Protein AF-A0AB74E426-F1 (afdb_monomer_lite)

Secondary structure (DSSP, 8-state):
-HHHHHHHHHH-GGGB-SS--------S-TTT--S-S---SSSPPPHHHHHHHS-GGGHHHHHHHHHHHHHHHHTTBPPP-EEEEEEEEEEEETTEEEEEEEEEEEE-

Foldseek 3Di:
DQLQVVLCVPPNDQFFDPDFDDDDDDDPDCVPCVDDDAADDPHHDDLVVVCVVQDDPRVVVSVVNVVRHVVSNNSRTDDWDKDKDKDWDWDDDDPDIDIDIDIDMDTD

Radius of gyration: 22.38 Å; chains: 1; bounding box: 54×39×64 Å

Organism: Staphylococcus aureus (NCBI:txid1280)

pLDDT: mean 93.89, std 5.13, range [74.56, 98.25]

Sequence (108 aa):
NAARTQARQLYGYEYVAPAPRQYTRKVKNAQEAHEAIRPAGETFATPDAVRRELDGPNIDDFRLYELIWQRTVASQMADARGMTLSLRITGMSGHQEVVFSATGRTLT

Structure (mmCIF, N/CA/C/O backbone):
data_AF-A0AB74E426-F1
#
_entry.id   AF-A0AB74E426-F1
#
loop_
_atom_site.group_PDB
_atom_site.id
_atom_site.type_symbol
_atom_site.label_atom_id
_atom_site.label_alt_id
_atom_site.label_comp_id
_atom_site.label_asym_id
_atom_site.label_entity_id
_atom_site.label_seq_id
_atom_site.pdbx_PDB_ins_code
_atom_site.Cartn_x
_atom_site.Cartn_y
_atom_site.Cartn_z
_atom_site.occupancy
_atom_site.B_iso_or_equiv
_atom_site.auth_seq_id
_atom_site.auth_comp_id
_atom_site.auth_asym_id
_atom_site.auth_atom_id
_atom_site.pdbx_PDB_model_num
ATOM 1 N N . ASN A 1 1 ? -10.593 -7.694 11.502 1.00 76.12 1 ASN A N 1
ATOM 2 C CA . ASN A 1 1 ? -11.233 -8.013 10.201 1.00 76.12 1 ASN A CA 1
ATOM 3 C C . ASN A 1 1 ? -11.779 -6.805 9.439 1.00 76.12 1 ASN A C 1
ATOM 5 O O . ASN A 1 1 ? -11.839 -6.903 8.220 1.00 76.12 1 ASN A O 1
ATOM 9 N N . ALA A 1 2 ? -12.100 -5.673 10.085 1.00 92.00 2 ALA A N 1
ATOM 10 C CA . ALA A 1 2 ? -12.641 -4.478 9.417 1.00 92.00 2 ALA A CA 1
ATOM 11 C C . ALA A 1 2 ? -11.899 -4.045 8.143 1.00 92.00 2 ALA A C 1
ATOM 13 O O . ALA A 1 2 ? -12.535 -3.871 7.112 1.00 92.00 2 ALA A O 1
ATOM 14 N N . ALA A 1 3 ? -10.566 -3.946 8.176 1.00 94.50 3 ALA A N 1
ATOM 15 C CA . ALA A 1 3 ? -9.779 -3.510 7.018 1.00 94.50 3 ALA A CA 1
ATOM 16 C C . ALA A 1 3 ? -9.975 -4.397 5.770 1.00 94.50 3 ALA A C 1
ATOM 18 O O . ALA A 1 3 ? -10.149 -3.879 4.672 1.00 94.50 3 ALA A O 1
ATOM 19 N N . ARG A 1 4 ? -10.013 -5.730 5.935 1.00 96.50 4 ARG A N 1
ATOM 20 C CA . ARG A 1 4 ? -10.267 -6.678 4.831 1.00 96.50 4 ARG A CA 1
ATOM 21 C C . ARG A 1 4 ? -11.688 -6.543 4.291 1.00 96.50 4 ARG A C 1
ATOM 23 O O . ARG A 1 4 ? -11.887 -6.593 3.083 1.00 96.50 4 ARG A O 1
ATOM 30 N N . THR A 1 5 ? -12.666 -6.370 5.181 1.00 95.38 5 THR A N 1
ATOM 31 C CA . THR A 1 5 ? -14.068 -6.163 4.798 1.00 95.38 5 THR A CA 1
ATOM 32 C C . THR A 1 5 ? -14.239 -4.866 4.011 1.00 95.38 5 THR A C 1
ATOM 34 O O . THR A 1 5 ? -14.847 -4.893 2.947 1.00 95.38 5 THR A O 1
ATOM 37 N N . GLN A 1 6 ? -13.649 -3.764 4.481 1.00 95.00 6 GLN A N 1
ATOM 38 C CA . GLN A 1 6 ? -13.679 -2.471 3.792 1.00 95.00 6 GLN A CA 1
ATOM 39 C C . GLN A 1 6 ? -12.991 -2.544 2.425 1.00 95.00 6 GLN A C 1
ATOM 41 O O . GLN A 1 6 ? -13.565 -2.113 1.429 1.00 95.00 6 GLN A O 1
ATOM 46 N N . ALA A 1 7 ? -11.812 -3.177 2.347 1.00 94.50 7 ALA A N 1
ATOM 47 C CA . ALA A 1 7 ? -11.128 -3.403 1.074 1.00 94.50 7 ALA A CA 1
ATOM 48 C C . ALA A 1 7 ? -12.012 -4.179 0.085 1.00 94.50 7 ALA A C 1
ATOM 50 O O . ALA A 1 7 ? -12.148 -3.779 -1.068 1.00 94.50 7 ALA A O 1
ATOM 51 N N . ARG A 1 8 ? -12.669 -5.250 0.552 1.00 95.75 8 ARG A N 1
ATOM 52 C CA . ARG A 1 8 ? -13.576 -6.062 -0.270 1.00 95.75 8 ARG A CA 1
ATOM 53 C C . ARG A 1 8 ? -14.778 -5.268 -0.774 1.00 95.75 8 ARG A C 1
ATOM 55 O O . ARG A 1 8 ? -15.157 -5.431 -1.927 1.00 95.75 8 ARG A O 1
ATOM 62 N N . GLN A 1 9 ? -15.408 -4.481 0.096 1.00 92.88 9 GLN A N 1
ATOM 63 C CA . GLN A 1 9 ? -16.625 -3.734 -0.232 1.00 92.88 9 GLN A CA 1
ATOM 64 C C . GLN A 1 9 ? -16.365 -2.620 -1.246 1.00 92.88 9 GLN A C 1
ATOM 66 O O . GLN A 1 9 ? -17.206 -2.385 -2.104 1.00 92.88 9 GLN A O 1
ATOM 71 N N . LEU A 1 10 ? -15.213 -1.953 -1.151 1.00 92.12 10 LEU A N 1
ATOM 72 C CA . LEU A 1 10 ? -14.903 -0.788 -1.979 1.00 92.12 10 LEU A CA 1
ATOM 73 C C . LEU A 1 10 ? -14.175 -1.140 -3.274 1.00 92.12 10 LEU A C 1
ATOM 75 O O . LEU A 1 10 ? -14.416 -0.495 -4.288 1.00 92.12 10 LEU A O 1
ATOM 79 N N . TYR A 1 11 ? -13.294 -2.143 -3.243 1.00 94.12 11 TYR A N 1
ATOM 80 C CA . TYR A 1 11 ? -12.421 -2.453 -4.376 1.00 94.12 11 TYR A CA 1
ATOM 81 C C . TYR A 1 11 ? -12.712 -3.804 -5.028 1.00 94.12 11 TYR A C 1
ATOM 83 O O . TYR A 1 11 ? -12.299 -4.003 -6.157 1.00 94.12 11 TYR A O 1
ATOM 91 N N . GLY A 1 12 ? -13.437 -4.716 -4.374 1.00 95.81 12 GLY A N 1
ATOM 92 C CA . GLY A 1 12 ? -13.701 -6.060 -4.898 1.00 95.81 12 GLY A CA 1
ATOM 93 C C . GLY A 1 12 ? -12.830 -7.141 -4.257 1.00 95.81 12 GLY A C 1
ATOM 94 O O . GLY A 1 12 ? -11.922 -6.870 -3.467 1.00 95.81 12 GLY A O 1
ATOM 95 N N . TYR A 1 13 ? -13.145 -8.407 -4.543 1.00 95.94 13 TYR A N 1
ATOM 96 C CA . TYR A 1 13 ? -12.504 -9.549 -3.880 1.00 95.94 13 TYR A CA 1
ATOM 97 C C . TYR A 1 13 ? -11.053 -9.740 -4.337 1.00 95.94 13 TYR A C 1
ATOM 99 O O . TYR A 1 13 ? -10.188 -10.039 -3.516 1.00 95.94 13 TYR A O 1
ATOM 107 N N . GLU A 1 14 ? -10.774 -9.515 -5.621 1.00 95.75 14 GLU A N 1
ATOM 108 C CA . GLU A 1 14 ? -9.448 -9.662 -6.228 1.00 95.75 14 GLU A CA 1
ATOM 109 C C . GLU A 1 14 ? -8.398 -8.684 -5.679 1.00 95.75 14 GLU A C 1
ATOM 111 O O . GLU A 1 14 ? -7.198 -8.950 -5.771 1.00 95.75 14 GLU A O 1
ATOM 116 N N . TYR A 1 15 ? -8.835 -7.589 -5.053 1.00 96.62 15 TYR A N 1
ATOM 117 C CA . TYR A 1 15 ? -7.955 -6.588 -4.449 1.00 96.62 15 TYR A CA 1
ATOM 118 C C . TYR A 1 15 ? -7.673 -6.839 -2.965 1.00 96.62 15 TYR A C 1
ATOM 120 O O . TYR A 1 15 ? -6.912 -6.092 -2.349 1.00 96.62 15 TYR A O 1
ATOM 128 N N . VAL A 1 16 ? -8.237 -7.891 -2.368 1.00 97.62 16 VAL A N 1
ATOM 129 C CA . VAL A 1 16 ? -7.955 -8.280 -0.981 1.00 97.62 16 VAL A CA 1
ATOM 130 C C . VAL A 1 16 ? -6.825 -9.302 -0.956 1.00 97.62 16 VAL A C 1
ATOM 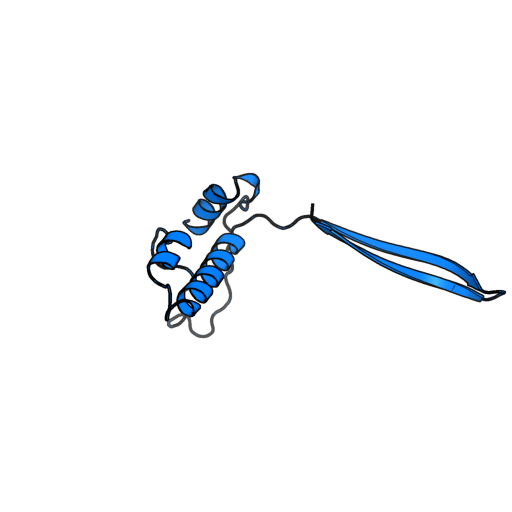132 O O . VAL A 1 16 ? -6.786 -10.226 -1.764 1.00 97.62 16 VAL A O 1
ATOM 135 N N . ALA A 1 17 ? -5.907 -9.184 0.007 1.00 97.12 17 ALA A N 1
ATOM 136 C CA . ALA A 1 17 ? -4.862 -10.186 0.174 1.00 97.12 17 ALA A CA 1
ATOM 137 C C . ALA A 1 17 ? -5.473 -11.587 0.408 1.00 97.12 17 ALA A C 1
ATOM 139 O O . ALA A 1 17 ? -6.433 -11.711 1.183 1.00 97.12 17 ALA A O 1
ATOM 140 N N . PRO A 1 18 ? -4.903 -12.656 -0.177 1.00 95.44 18 PRO A N 1
ATOM 141 C CA . PRO A 1 18 ? -5.464 -14.004 -0.067 1.00 95.44 18 PRO A CA 1
ATOM 142 C C . PRO A 1 18 ? -5.538 -14.485 1.391 1.00 95.44 18 PRO A C 1
ATOM 144 O O . PRO A 1 18 ? -6.549 -15.045 1.809 1.00 95.44 18 PRO A O 1
ATOM 147 N N . ALA A 1 19 ? -4.522 -14.167 2.199 1.00 95.81 19 ALA A N 1
ATOM 148 C CA . ALA A 1 19 ? -4.502 -14.388 3.644 1.00 95.81 19 ALA A CA 1
ATOM 149 C C . ALA A 1 19 ? -4.423 -13.050 4.411 1.00 95.81 19 ALA A C 1
ATOM 151 O O . ALA A 1 19 ? -3.948 -12.054 3.852 1.00 95.81 19 ALA A O 1
ATOM 152 N N . PRO A 1 20 ? -4.877 -12.989 5.680 1.00 96.19 20 PRO A N 1
ATOM 153 C CA . PRO A 1 20 ? -4.678 -11.816 6.529 1.00 96.19 20 PRO A CA 1
ATOM 154 C C . PRO A 1 20 ? -3.191 -11.465 6.659 1.00 96.19 20 PRO A C 1
ATOM 156 O O . PRO A 1 20 ? -2.375 -12.329 6.980 1.00 96.19 20 PRO A O 1
ATOM 159 N N . ARG A 1 21 ? -2.835 -10.196 6.430 1.00 95.94 21 ARG A N 1
ATOM 160 C CA . ARG A 1 21 ? -1.447 -9.731 6.549 1.00 95.94 21 ARG A CA 1
ATOM 161 C C . ARG A 1 21 ? -1.173 -9.276 7.976 1.00 95.94 21 ARG A C 1
ATOM 163 O O . ARG A 1 21 ? -1.919 -8.456 8.512 1.00 95.94 21 ARG A O 1
ATOM 170 N N . GLN A 1 22 ? -0.092 -9.766 8.576 1.00 95.50 22 GLN A N 1
ATOM 171 C CA . GLN A 1 22 ? 0.377 -9.318 9.887 1.00 95.50 22 GLN A CA 1
ATOM 172 C C . GLN A 1 22 ? 1.696 -8.561 9.744 1.00 95.50 22 GLN A C 1
ATOM 174 O O . GLN A 1 22 ? 2.636 -9.046 9.122 1.00 95.50 22 GLN A O 1
ATOM 179 N N . TYR A 1 23 ? 1.762 -7.378 10.351 1.00 94.12 23 TYR A N 1
ATOM 180 C CA . TYR A 1 23 ? 2.939 -6.508 10.346 1.00 94.12 23 TYR A CA 1
ATOM 181 C C . TYR A 1 23 ? 3.484 -6.354 11.766 1.00 94.12 23 TYR A C 1
ATOM 183 O O . TYR A 1 23 ? 3.481 -5.269 12.348 1.00 94.12 23 TYR A O 1
ATOM 191 N N . THR A 1 24 ? 3.915 -7.470 12.348 1.00 90.56 24 THR A N 1
ATOM 192 C CA . THR A 1 24 ? 4.449 -7.506 13.711 1.00 90.56 24 THR A CA 1
ATOM 193 C C . THR A 1 24 ? 5.891 -7.010 13.720 1.00 90.56 24 THR A C 1
ATOM 195 O O . THR A 1 24 ? 6.749 -7.545 13.022 1.00 90.56 24 THR A O 1
ATOM 198 N N . ARG A 1 25 ? 6.178 -6.000 14.544 1.00 86.94 25 ARG A N 1
ATOM 199 C CA . ARG A 1 25 ? 7.537 -5.506 14.804 1.00 86.94 25 ARG A CA 1
ATOM 200 C C . ARG A 1 25 ? 7.813 -5.508 16.302 1.00 86.94 25 ARG A C 1
ATOM 202 O O . ARG A 1 25 ? 6.900 -5.280 17.092 1.00 86.94 25 ARG A O 1
ATOM 209 N N . LYS A 1 26 ? 9.070 -5.723 16.697 1.00 84.44 26 LYS A N 1
ATOM 210 C CA . LYS A 1 26 ? 9.472 -5.636 18.106 1.00 84.44 26 LYS A CA 1
ATOM 211 C C . LYS A 1 26 ? 9.302 -4.191 18.586 1.00 84.44 26 LYS A C 1
ATOM 213 O O . LYS A 1 26 ? 9.974 -3.291 18.086 1.00 84.44 26 LYS A O 1
ATOM 218 N N . VAL A 1 27 ? 8.395 -3.973 19.532 1.00 85.06 27 VAL A N 1
ATOM 219 C CA . VAL A 1 27 ? 8.207 -2.675 20.192 1.00 85.06 27 VAL A CA 1
ATOM 220 C C . VAL A 1 27 ? 9.137 -2.571 21.398 1.00 85.06 27 VAL A C 1
ATOM 222 O O . VAL A 1 27 ? 9.382 -3.558 22.089 1.00 85.06 27 VAL A O 1
ATOM 225 N N . LYS A 1 28 ? 9.702 -1.379 21.625 1.00 78.69 28 LYS A N 1
ATOM 226 C CA . LYS A 1 28 ? 10.680 -1.140 22.700 1.00 78.69 28 LYS A CA 1
ATOM 227 C C . LYS A 1 28 ? 10.042 -1.246 24.092 1.00 78.69 28 LYS A C 1
ATOM 229 O O . LYS A 1 28 ? 10.702 -1.705 25.016 1.00 78.69 28 LYS A O 1
ATOM 234 N N . ASN A 1 29 ? 8.768 -0.868 24.211 1.00 81.88 29 ASN A N 1
ATOM 235 C CA . ASN A 1 29 ? 7.963 -0.992 25.421 1.00 81.88 29 ASN A CA 1
ATOM 236 C C . ASN A 1 29 ? 6.574 -1.542 25.056 1.00 81.88 29 ASN A C 1
ATOM 238 O O . ASN A 1 29 ? 5.765 -0.848 24.443 1.00 81.88 29 ASN A O 1
ATOM 242 N N . ALA A 1 30 ? 6.313 -2.805 25.393 1.00 74.56 30 ALA A N 1
ATOM 243 C CA . ALA A 1 30 ? 5.074 -3.486 25.016 1.00 74.56 30 ALA A CA 1
ATOM 244 C C . ALA A 1 30 ? 3.855 -3.061 25.850 1.00 74.56 30 ALA A C 1
ATOM 246 O O . ALA A 1 30 ? 2.753 -3.455 25.497 1.00 74.56 30 ALA A O 1
ATOM 247 N N . GLN A 1 31 ? 4.045 -2.285 26.925 1.00 81.62 31 GLN A N 1
ATOM 248 C CA . GLN A 1 31 ? 2.966 -1.759 27.774 1.00 81.62 31 GLN A CA 1
ATOM 249 C C . GLN A 1 31 ? 2.363 -0.449 27.248 1.00 81.62 31 GLN A C 1
ATOM 251 O O . GLN A 1 31 ? 1.288 -0.054 27.672 1.00 81.62 31 GLN A O 1
ATOM 256 N N . GLU A 1 32 ? 3.068 0.254 26.361 1.00 77.19 32 GLU A N 1
ATOM 257 C CA . GLU A 1 32 ? 2.639 1.569 25.858 1.00 77.19 32 GLU A CA 1
ATOM 258 C C . GLU A 1 32 ? 2.175 1.508 24.398 1.00 77.19 32 GLU A C 1
ATOM 260 O O . GLU A 1 32 ? 1.369 2.324 23.961 1.00 77.19 32 GLU A O 1
ATOM 265 N N . ALA A 1 33 ? 2.678 0.542 23.625 1.00 82.88 33 ALA A N 1
ATOM 266 C CA . ALA A 1 33 ? 2.424 0.433 22.193 1.00 82.88 33 ALA A CA 1
ATOM 267 C C . ALA A 1 33 ? 1.921 -0.968 21.834 1.00 82.88 33 ALA A C 1
ATOM 269 O O . ALA A 1 33 ? 2.687 -1.840 21.419 1.00 82.88 33 ALA A O 1
ATOM 270 N N . HIS A 1 34 ? 0.615 -1.167 21.991 1.00 85.88 34 HIS A N 1
ATOM 271 C CA . HIS A 1 34 ? -0.044 -2.447 21.727 1.00 85.88 34 HIS A CA 1
ATOM 272 C C . HIS A 1 34 ? -0.499 -2.605 20.274 1.00 85.88 34 HIS A C 1
ATOM 274 O O . HIS A 1 34 ? -0.664 -3.727 19.798 1.00 85.88 34 HIS A O 1
ATOM 280 N N . GLU A 1 35 ? -0.696 -1.494 19.559 1.00 88.12 35 GLU A N 1
ATOM 281 C CA . GLU A 1 35 ? -1.287 -1.500 18.227 1.00 88.12 35 GLU A CA 1
ATOM 282 C C . GLU A 1 35 ? -0.765 -0.364 17.335 1.00 88.12 35 GLU A C 1
ATOM 284 O O . GLU A 1 35 ? -0.242 0.647 17.808 1.00 88.12 35 GLU A O 1
ATOM 289 N N . ALA A 1 36 ? -0.885 -0.546 16.018 1.00 92.75 36 ALA A N 1
ATOM 290 C CA . ALA A 1 36 ? -0.675 0.525 15.054 1.00 92.75 36 ALA A CA 1
ATOM 291 C C . ALA A 1 36 ? -1.770 1.601 15.163 1.00 92.75 36 ALA A C 1
ATOM 293 O O . ALA A 1 36 ? -2.904 1.320 15.541 1.00 92.75 36 ALA A O 1
ATOM 294 N N . ILE A 1 37 ? -1.455 2.825 14.739 1.00 95.56 37 ILE A N 1
ATOM 295 C CA . ILE A 1 37 ? -2.477 3.858 14.544 1.00 95.56 37 ILE A CA 1
ATOM 296 C C . ILE A 1 37 ? -3.386 3.411 13.395 1.00 95.56 37 ILE A C 1
ATOM 298 O O . ILE A 1 37 ? -2.921 3.201 12.273 1.00 95.56 37 ILE A O 1
ATOM 302 N N . ARG A 1 38 ? -4.675 3.253 13.691 1.00 96.50 38 ARG A N 1
ATOM 303 C CA . ARG A 1 38 ? -5.722 2.834 12.755 1.00 96.50 38 ARG A CA 1
ATOM 304 C C . ARG A 1 38 ? -7.077 3.407 13.185 1.00 96.50 38 ARG A C 1
ATOM 306 O O . ARG A 1 38 ? -7.190 3.845 14.331 1.00 96.50 38 ARG A O 1
ATOM 313 N N . PRO A 1 39 ? -8.121 3.367 12.334 1.00 96.75 39 PRO A N 1
ATOM 314 C CA . PRO A 1 39 ? -9.458 3.749 12.766 1.00 96.75 39 PRO A CA 1
ATOM 315 C C . PRO A 1 39 ? -9.921 2.903 13.962 1.00 96.75 39 PRO A C 1
ATOM 317 O O . PRO A 1 39 ? -9.648 1.696 14.041 1.00 96.75 39 PRO A O 1
ATOM 320 N N . ALA A 1 40 ? -10.601 3.557 14.901 1.00 93.81 40 ALA A N 1
ATOM 321 C CA . ALA A 1 40 ? -11.123 2.936 16.111 1.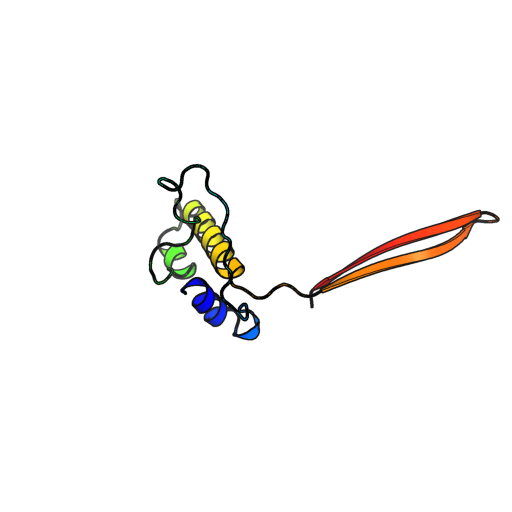00 93.81 40 ALA A CA 1
ATOM 322 C C . ALA A 1 40 ? -12.351 2.047 15.830 1.00 93.81 40 ALA A C 1
ATOM 324 O O . ALA A 1 40 ? -12.955 2.113 14.758 1.00 93.81 40 ALA A O 1
ATOM 325 N N . GLY A 1 41 ? -12.724 1.235 16.824 1.00 91.81 41 GLY A N 1
ATOM 326 C CA . GLY A 1 41 ? -13.897 0.357 16.778 1.00 91.81 41 GLY A CA 1
ATOM 327 C C . GLY A 1 41 ? -13.678 -0.968 16.039 1.00 91.81 41 GLY A C 1
ATOM 328 O O . GLY A 1 41 ? -12.662 -1.185 15.374 1.00 91.81 41 GLY A O 1
ATOM 329 N N . GLU A 1 42 ? -14.648 -1.877 16.180 1.00 89.56 42 GLU A N 1
ATOM 330 C CA . GLU A 1 42 ? -14.689 -3.143 15.431 1.00 89.56 42 GLU A CA 1
ATOM 331 C C . GLU A 1 42 ? -15.090 -2.944 13.968 1.00 89.56 42 GLU A C 1
ATOM 333 O O . GLU A 1 42 ? -14.678 -3.720 13.106 1.00 89.56 42 GLU A O 1
ATOM 338 N N . THR A 1 43 ? -15.871 -1.895 13.697 1.00 91.25 43 THR A N 1
ATOM 339 C CA . THR A 1 43 ? -16.236 -1.421 12.362 1.00 91.25 43 THR A CA 1
ATOM 340 C C . THR A 1 43 ? -15.726 0.003 12.213 1.00 91.25 43 THR A C 1
ATOM 342 O O . THR A 1 43 ? -15.981 0.846 13.069 1.00 91.25 43 THR A O 1
ATOM 345 N N . PHE A 1 44 ? -14.992 0.271 11.136 1.00 93.31 44 PHE A N 1
ATOM 346 C CA . PHE A 1 44 ? -14.451 1.601 10.880 1.00 93.31 44 PHE A CA 1
ATOM 347 C C . PHE A 1 44 ? -15.552 2.516 10.354 1.00 93.31 44 PHE A C 1
ATOM 349 O O . PHE A 1 44 ? -16.285 2.125 9.443 1.00 93.31 44 PHE A O 1
ATOM 356 N N . ALA A 1 45 ? -15.628 3.739 10.881 1.00 91.69 45 ALA A N 1
ATOM 357 C CA . ALA A 1 45 ? -16.405 4.785 10.234 1.00 91.69 45 ALA A CA 1
ATOM 358 C C . ALA A 1 45 ? -15.893 4.987 8.794 1.00 91.69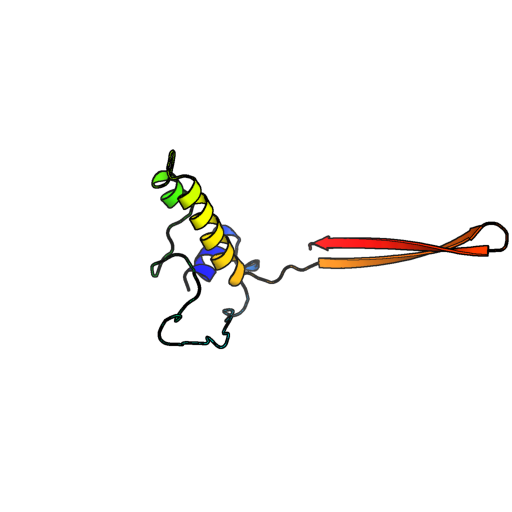 45 ALA A C 1
ATOM 360 O O . ALA A 1 45 ? -14.700 4.875 8.507 1.00 91.69 45 ALA A O 1
ATOM 361 N N . THR A 1 46 ? -16.798 5.211 7.849 1.00 89.06 46 THR A N 1
ATOM 362 C CA . THR A 1 46 ? -16.401 5.482 6.462 1.00 89.06 46 THR A CA 1
ATOM 363 C C . THR A 1 46 ? -15.898 6.920 6.344 1.00 89.06 46 THR A C 1
ATOM 365 O O . THR A 1 46 ? -16.484 7.786 7.000 1.00 89.06 46 THR A O 1
ATOM 368 N N . PRO A 1 47 ? -14.915 7.221 5.474 1.00 91.75 47 PRO A N 1
ATO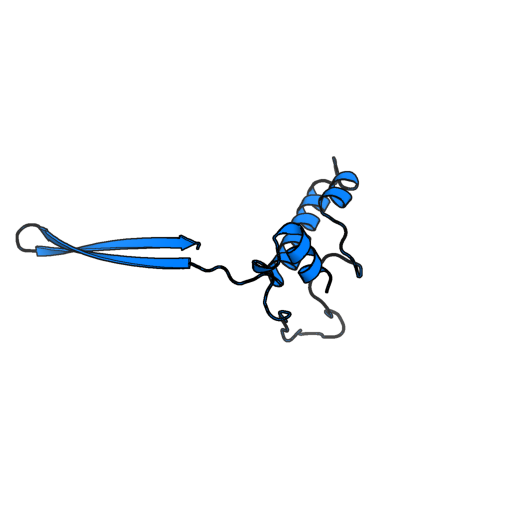M 369 C CA . PRO A 1 47 ? -14.446 8.590 5.263 1.00 91.75 47 PRO A CA 1
ATOM 370 C C . PRO A 1 47 ? -15.585 9.574 4.977 1.00 91.75 47 PRO A C 1
ATOM 372 O O . PRO A 1 47 ? -15.605 10.656 5.542 1.00 91.75 47 PRO A O 1
ATOM 375 N N . ASP A 1 48 ? -16.600 9.175 4.206 1.00 90.31 48 ASP A N 1
ATOM 376 C CA . ASP A 1 48 ? -17.755 10.036 3.920 1.00 90.31 48 ASP A CA 1
ATOM 377 C C . ASP A 1 48 ? -18.612 10.388 5.142 1.00 90.31 48 ASP A C 1
ATOM 379 O O . ASP A 1 48 ? -19.170 11.483 5.191 1.00 90.31 48 ASP A O 1
ATOM 383 N N . ALA A 1 49 ? -18.720 9.484 6.118 1.00 89.88 49 ALA A N 1
ATOM 384 C CA . ALA A 1 49 ? -19.437 9.757 7.361 1.00 89.88 49 ALA A CA 1
ATOM 385 C C . ALA A 1 49 ? -18.642 10.755 8.210 1.00 89.88 49 ALA A C 1
ATOM 387 O O . ALA A 1 49 ? -19.171 11.785 8.613 1.00 89.88 49 ALA A O 1
ATOM 388 N N . VAL A 1 50 ? -17.340 10.502 8.370 1.00 92.31 50 VAL A N 1
ATOM 389 C CA . VAL A 1 50 ? -16.442 11.357 9.158 1.00 92.31 50 VAL A CA 1
ATOM 390 C C . VAL A 1 50 ? -16.267 12.737 8.521 1.00 92.31 50 VAL A C 1
ATOM 392 O O . VAL A 1 50 ? -16.224 13.737 9.226 1.00 92.31 50 VAL A O 1
ATOM 395 N N . ARG A 1 51 ? -16.243 12.829 7.186 1.00 92.69 51 ARG A N 1
ATOM 396 C CA . ARG A 1 51 ? -16.136 14.097 6.449 1.00 92.69 51 ARG A CA 1
ATOM 397 C C . ARG A 1 51 ? -17.258 15.075 6.778 1.00 92.69 51 ARG A C 1
ATOM 399 O O . ARG A 1 51 ? -17.028 16.275 6.758 1.00 92.69 51 ARG A O 1
ATOM 406 N N . ARG A 1 52 ? -18.470 14.570 7.032 1.00 91.00 52 ARG A N 1
ATOM 407 C CA . ARG A 1 52 ? -19.630 15.406 7.383 1.00 91.00 52 ARG A CA 1
ATOM 408 C C . ARG A 1 52 ? -19.569 15.922 8.819 1.00 91.00 52 ARG A C 1
ATOM 410 O O . ARG A 1 52 ? -20.233 16.901 9.123 1.00 91.00 52 ARG A O 1
ATOM 417 N N . GLU A 1 53 ? -18.820 15.248 9.684 1.00 91.62 53 GLU A N 1
ATOM 418 C CA . GLU A 1 53 ? -18.650 15.616 11.093 1.00 91.62 53 GLU A CA 1
ATOM 419 C C . GLU A 1 53 ? -17.420 16.513 11.304 1.00 91.62 53 GLU A C 1
ATOM 421 O O . GLU A 1 53 ? -17.400 17.342 12.211 1.00 91.62 53 GLU A O 1
ATOM 426 N N . LEU A 1 54 ? -16.399 16.351 10.458 1.00 90.75 54 LEU A N 1
ATOM 427 C CA . LEU A 1 54 ? -15.116 17.049 10.517 1.00 90.75 54 LEU A CA 1
ATOM 428 C C . LEU A 1 54 ? -14.922 17.954 9.289 1.00 90.75 54 LEU A C 1
ATOM 430 O O . LEU A 1 54 ? -13.950 17.825 8.542 1.00 90.75 54 LEU A O 1
ATOM 434 N N . ASP A 1 55 ? -15.875 18.856 9.055 1.00 88.75 55 ASP A N 1
ATOM 435 C CA . ASP A 1 55 ? -15.812 19.852 7.987 1.00 88.75 55 ASP A CA 1
ATOM 436 C C . ASP A 1 55 ? -15.322 21.227 8.487 1.00 88.75 55 ASP A C 1
ATOM 438 O O . ASP A 1 55 ? -14.938 21.408 9.646 1.00 88.75 55 ASP A O 1
ATOM 442 N N . GLY A 1 56 ? -15.248 22.197 7.567 1.00 92.69 56 GLY A N 1
ATOM 443 C CA . GLY A 1 56 ? -14.881 23.585 7.859 1.00 92.69 56 GLY A CA 1
ATOM 444 C C . GLY A 1 56 ? -13.560 23.715 8.636 1.00 92.69 56 GLY A C 1
ATOM 445 O O . GLY A 1 56 ? -12.510 23.370 8.089 1.00 92.69 56 GLY A O 1
ATOM 446 N N . PRO A 1 57 ? -13.577 24.222 9.885 1.00 94.00 57 PRO A N 1
ATOM 447 C CA . PRO A 1 57 ? -12.366 24.407 10.687 1.00 94.00 57 PRO A CA 1
ATOM 448 C C . PRO A 1 57 ? -11.651 23.093 11.048 1.00 94.00 57 PRO A C 1
ATOM 450 O O . PRO A 1 57 ? -10.466 23.135 11.360 1.00 94.00 57 PRO A O 1
ATOM 453 N N . ASN A 1 58 ? -12.331 21.942 10.968 1.00 94.81 58 ASN A N 1
ATOM 454 C CA . ASN A 1 58 ? -11.794 20.631 11.355 1.00 94.81 58 ASN A CA 1
ATOM 455 C C . ASN A 1 58 ? -11.341 19.789 10.147 1.00 94.81 58 ASN A C 1
ATOM 457 O O . ASN A 1 58 ? -11.102 18.588 10.267 1.00 94.81 58 ASN A O 1
ATOM 461 N N . ILE A 1 59 ? -11.218 20.398 8.963 1.00 95.31 59 ILE A N 1
ATOM 462 C CA . ILE A 1 59 ? -10.903 19.674 7.723 1.00 95.31 59 ILE A CA 1
ATOM 463 C C . ILE A 1 59 ? -9.564 18.923 7.773 1.00 95.31 59 ILE A C 1
ATOM 465 O O . ILE A 1 59 ? -9.412 17.880 7.133 1.00 95.31 59 ILE A O 1
ATOM 469 N N . ASP A 1 60 ? -8.587 19.422 8.529 1.00 96.88 60 ASP A N 1
ATOM 470 C CA . ASP A 1 60 ? -7.289 18.757 8.654 1.00 96.88 60 ASP A CA 1
ATOM 471 C C . ASP A 1 60 ? -7.373 17.483 9.513 1.00 96.88 60 ASP A C 1
ATOM 473 O O . ASP A 1 60 ? -6.693 16.500 9.203 1.00 96.88 60 ASP A O 1
ATOM 477 N N . ASP A 1 61 ? -8.289 17.429 10.486 1.00 96.56 61 ASP A N 1
ATOM 478 C CA . ASP A 1 61 ? -8.579 16.211 11.251 1.00 96.56 61 ASP A CA 1
ATOM 479 C C . ASP A 1 61 ? -9.202 15.145 10.343 1.00 96.56 61 ASP A C 1
ATOM 481 O O . ASP A 1 61 ? -8.804 13.976 10.384 1.00 96.56 61 ASP A O 1
ATOM 485 N N . PHE A 1 62 ? -10.120 15.550 9.455 1.00 96.94 62 PHE A N 1
ATOM 486 C CA . PHE A 1 62 ? -10.665 14.659 8.431 1.00 96.94 62 PHE A CA 1
ATOM 487 C C . PHE A 1 62 ? -9.572 14.131 7.499 1.00 96.94 62 PHE A C 1
ATOM 489 O O . PHE A 1 62 ? -9.503 12.926 7.266 1.00 96.94 62 PHE A O 1
ATOM 496 N N . ARG A 1 63 ? -8.697 14.997 6.978 1.00 96.94 63 ARG A N 1
ATOM 497 C CA . ARG A 1 63 ? -7.610 14.583 6.071 1.00 96.94 63 ARG A CA 1
ATOM 498 C C . ARG A 1 63 ? -6.662 13.594 6.737 1.00 96.94 63 ARG A C 1
ATOM 500 O O . ARG A 1 63 ? -6.236 12.623 6.109 1.00 96.94 63 ARG A O 1
ATOM 507 N N . LEU A 1 64 ? -6.342 13.816 8.012 1.00 97.81 64 LEU A N 1
ATOM 508 C CA . LEU A 1 64 ? -5.512 12.892 8.774 1.00 97.81 64 LEU A CA 1
ATOM 509 C C . LEU A 1 64 ? -6.232 11.558 9.002 1.00 97.81 64 LEU A C 1
ATOM 511 O O . LEU A 1 64 ? -5.632 10.497 8.813 1.00 97.81 64 LEU A O 1
ATOM 515 N N . TYR A 1 65 ? -7.520 11.598 9.349 1.00 97.62 65 TYR A N 1
ATOM 516 C CA . TYR A 1 65 ? -8.347 10.402 9.469 1.00 97.62 65 TYR A CA 1
ATOM 517 C C . TYR A 1 65 ? -8.408 9.616 8.154 1.00 97.62 65 TYR A C 1
ATOM 519 O O . TYR A 1 65 ? -8.175 8.407 8.152 1.00 97.62 65 TYR A O 1
ATOM 527 N N . GLU A 1 66 ? -8.676 10.287 7.033 1.00 97.00 66 GLU A N 1
ATOM 528 C CA . GLU A 1 66 ? -8.742 9.688 5.701 1.00 97.00 66 GLU A CA 1
ATOM 529 C C . GLU A 1 66 ? -7.418 9.005 5.344 1.00 97.00 66 GLU A C 1
ATOM 531 O O . GLU A 1 66 ? -7.418 7.850 4.913 1.00 97.00 66 GLU A O 1
ATOM 536 N N . LEU A 1 67 ? -6.283 9.656 5.612 1.00 98.12 67 LEU A N 1
ATOM 537 C CA . LEU A 1 67 ? -4.959 9.079 5.392 1.00 98.12 67 LEU A CA 1
ATOM 538 C C . LEU A 1 67 ? -4.730 7.815 6.240 1.00 98.12 67 LEU A C 1
ATOM 540 O O . LEU A 1 67 ? -4.262 6.793 5.726 1.00 98.12 67 LEU A O 1
ATOM 544 N N . ILE A 1 68 ? -5.075 7.858 7.533 1.00 98.00 68 ILE A N 1
ATOM 545 C CA . ILE A 1 68 ? -4.979 6.706 8.446 1.00 98.00 68 ILE A CA 1
ATOM 546 C C . ILE A 1 68 ? -5.882 5.564 7.961 1.00 98.00 68 ILE A C 1
ATOM 548 O O . ILE A 1 68 ? -5.466 4.398 7.940 1.00 98.00 68 ILE A O 1
ATOM 552 N N . TRP A 1 69 ? -7.105 5.889 7.546 1.00 97.69 69 TRP A N 1
ATOM 553 C CA . TRP A 1 69 ? -8.089 4.939 7.046 1.00 97.69 69 TRP A CA 1
ATOM 554 C C . TRP A 1 69 ? -7.587 4.255 5.767 1.00 97.69 69 TRP A C 1
ATOM 556 O O . TRP A 1 69 ? -7.500 3.024 5.727 1.00 97.69 69 TRP A O 1
ATOM 566 N N . GLN A 1 70 ? -7.140 5.028 4.771 1.00 97.50 70 GLN A N 1
ATOM 567 C CA . GLN A 1 70 ? -6.621 4.505 3.503 1.00 97.50 70 GLN A CA 1
ATOM 568 C C . GLN A 1 70 ? -5.394 3.620 3.735 1.00 97.50 70 GLN A C 1
ATOM 570 O O . GLN A 1 70 ? -5.315 2.513 3.198 1.00 97.50 70 GLN A O 1
ATOM 575 N N . ARG A 1 71 ? -4.462 4.052 4.597 1.00 98.06 71 ARG A N 1
ATOM 576 C CA . ARG A 1 71 ? -3.264 3.273 4.939 1.00 98.06 71 ARG A CA 1
ATOM 577 C C . ARG A 1 71 ? -3.613 1.945 5.612 1.00 98.06 71 ARG A C 1
ATOM 579 O O . ARG A 1 71 ? -2.999 0.924 5.300 1.00 98.06 71 ARG A O 1
ATOM 586 N N . THR A 1 72 ? -4.597 1.949 6.510 1.00 97.38 72 THR A N 1
ATOM 587 C CA . THR A 1 72 ? -5.047 0.744 7.220 1.00 97.38 72 THR A CA 1
ATOM 588 C C . THR A 1 72 ? -5.704 -0.247 6.262 1.00 97.38 72 THR A C 1
ATOM 590 O O . THR A 1 72 ? -5.371 -1.433 6.294 1.00 97.38 72 THR A O 1
ATOM 593 N N . VAL A 1 73 ? -6.595 0.222 5.384 1.00 96.94 73 VAL A N 1
ATOM 594 C CA . VAL A 1 73 ? -7.270 -0.627 4.389 1.00 96.94 73 VAL A CA 1
ATOM 595 C C . VAL A 1 73 ? -6.265 -1.196 3.388 1.00 96.94 73 VAL A C 1
ATOM 597 O O . VAL A 1 73 ? -6.205 -2.415 3.220 1.00 96.94 73 VAL A O 1
ATOM 600 N N . ALA A 1 74 ? -5.396 -0.352 2.821 1.00 97.62 74 ALA A N 1
ATOM 601 C CA . ALA A 1 74 ? -4.359 -0.764 1.875 1.00 97.62 74 ALA A CA 1
ATOM 602 C C . ALA A 1 74 ? -3.393 -1.809 2.453 1.00 97.62 74 ALA A C 1
ATOM 604 O O . ALA A 1 74 ? -2.938 -2.691 1.729 1.00 97.62 74 ALA A O 1
ATOM 605 N N . SER A 1 75 ? -3.125 -1.781 3.765 1.00 97.50 75 SER A N 1
ATOM 606 C CA . SER A 1 75 ? -2.271 -2.788 4.415 1.00 97.50 75 SER A CA 1
ATOM 607 C C . SER A 1 75 ? -2.802 -4.223 4.298 1.00 97.50 75 SER A C 1
ATOM 609 O O . SER A 1 75 ? -2.044 -5.167 4.484 1.00 97.50 75 SER A O 1
ATOM 611 N N . GLN A 1 76 ? -4.092 -4.414 4.010 1.00 97.88 76 GLN A N 1
ATOM 612 C CA . GLN A 1 76 ? -4.710 -5.734 3.852 1.00 97.88 76 GLN A CA 1
ATOM 613 C C . GLN A 1 76 ? -5.059 -6.070 2.394 1.00 97.88 76 GLN A C 1
ATOM 615 O O . GLN A 1 76 ? -5.681 -7.107 2.140 1.00 97.88 76 GLN A O 1
ATOM 620 N N . MET A 1 77 ? -4.673 -5.214 1.446 1.00 98.06 77 MET A N 1
ATOM 621 C CA . MET A 1 77 ? -4.924 -5.401 0.018 1.00 98.06 77 MET A CA 1
ATOM 622 C C . MET A 1 77 ? -3.870 -6.307 -0.639 1.00 98.06 77 MET A C 1
ATOM 624 O O . MET A 1 77 ? -2.845 -6.653 -0.042 1.00 98.06 77 MET A O 1
ATOM 628 N N . ALA A 1 78 ? -4.171 -6.762 -1.854 1.00 97.50 78 ALA A N 1
ATOM 629 C CA . ALA A 1 78 ? -3.259 -7.537 -2.685 1.00 97.50 78 ALA A CA 1
ATOM 630 C C . ALA A 1 78 ? -2.012 -6.717 -3.068 1.00 97.50 78 ALA A C 1
ATOM 632 O O . ALA A 1 78 ? -2.038 -5.486 -3.071 1.00 97.50 78 ALA A O 1
ATOM 633 N N . ASP A 1 79 ? -0.916 -7.403 -3.401 1.00 97.12 79 ASP A N 1
ATOM 634 C CA . ASP A 1 79 ? 0.286 -6.720 -3.877 1.00 97.12 79 ASP A CA 1
ATOM 635 C C . ASP A 1 79 ? 0.056 -6.124 -5.266 1.00 97.12 79 ASP A C 1
ATOM 637 O O . ASP A 1 79 ? -0.580 -6.733 -6.132 1.00 97.12 79 ASP A O 1
ATOM 641 N N . ALA A 1 80 ? 0.637 -4.947 -5.484 1.00 96.12 80 ALA A N 1
ATOM 642 C CA . ALA A 1 80 ? 0.734 -4.361 -6.808 1.00 96.12 80 ALA A CA 1
ATOM 643 C C . ALA A 1 80 ? 1.579 -5.265 -7.717 1.00 96.12 80 ALA A C 1
ATOM 645 O O . ALA A 1 80 ? 2.681 -5.678 -7.348 1.00 96.12 80 ALA A O 1
ATOM 646 N N . ARG A 1 81 ? 1.073 -5.544 -8.919 1.00 95.44 81 ARG A N 1
ATOM 647 C CA . ARG A 1 81 ? 1.791 -6.277 -9.964 1.00 95.44 81 ARG A CA 1
ATOM 648 C C . ARG A 1 81 ? 2.213 -5.306 -11.059 1.00 95.44 81 ARG A C 1
ATOM 650 O O . ARG A 1 81 ? 1.611 -4.256 -11.248 1.00 95.44 81 ARG A O 1
ATOM 657 N N . GLY A 1 82 ? 3.312 -5.610 -11.732 1.00 96.50 82 GLY A N 1
ATOM 658 C CA . GLY A 1 82 ? 3.887 -4.711 -12.721 1.00 96.50 82 GLY A CA 1
ATOM 659 C C . GLY A 1 82 ? 5.197 -5.234 -13.276 1.00 96.50 82 GLY A C 1
ATOM 660 O O . GLY A 1 82 ? 5.708 -6.263 -12.829 1.00 96.50 82 GLY A O 1
ATOM 661 N N . MET A 1 83 ? 5.748 -4.510 -14.243 1.00 96.69 83 MET A N 1
ATOM 662 C CA . MET A 1 83 ? 7.019 -4.850 -14.874 1.00 96.69 83 MET A CA 1
ATOM 663 C C . MET A 1 83 ? 7.970 -3.663 -14.832 1.00 96.69 83 MET A C 1
ATOM 665 O O . MET A 1 83 ? 7.570 -2.519 -15.045 1.00 96.69 83 MET A O 1
ATOM 669 N N . THR A 1 84 ? 9.247 -3.953 -14.603 1.00 97.06 84 THR A N 1
ATOM 670 C CA . THR A 1 84 ? 10.340 -3.010 -14.841 1.00 97.06 84 THR A CA 1
ATOM 671 C C . THR A 1 84 ? 10.986 -3.371 -16.170 1.00 97.06 84 THR A C 1
ATOM 673 O O . THR A 1 84 ? 11.388 -4.515 -16.370 1.00 97.06 84 THR A O 1
ATOM 676 N N . LEU A 1 85 ? 11.084 -2.400 -17.071 1.00 97.38 85 LEU A N 1
ATOM 677 C CA . LEU A 1 85 ? 11.697 -2.547 -18.384 1.00 97.38 85 LEU A CA 1
ATOM 678 C C . LEU A 1 85 ? 13.028 -1.803 -18.393 1.00 97.38 85 LEU A C 1
ATOM 680 O O . LEU A 1 85 ? 13.088 -0.641 -17.994 1.00 97.38 85 LEU A O 1
ATOM 684 N N . SER A 1 86 ? 14.075 -2.462 -18.877 1.00 97.38 86 SER A N 1
ATOM 685 C CA . SER A 1 86 ? 15.413 -1.885 -19.004 1.00 97.38 86 SER A CA 1
ATOM 686 C C . SER A 1 86 ? 15.949 -2.176 -20.397 1.00 97.38 86 SER A C 1
ATOM 688 O O . SER A 1 86 ? 16.027 -3.334 -20.801 1.00 97.38 86 SER A O 1
ATOM 690 N N . LEU A 1 87 ? 16.331 -1.127 -21.121 1.00 97.81 87 LEU A N 1
ATOM 691 C CA . LEU A 1 87 ? 16.893 -1.208 -22.464 1.00 97.81 87 LEU A CA 1
ATOM 692 C C . LEU A 1 87 ? 18.297 -0.612 -22.468 1.00 97.81 87 LEU A C 1
ATOM 694 O O . LEU A 1 87 ? 18.525 0.471 -21.925 1.00 97.81 87 LEU A O 1
ATOM 698 N N . ARG A 1 88 ? 19.223 -1.314 -23.120 1.00 97.75 88 ARG A N 1
ATOM 699 C CA . ARG A 1 88 ? 20.523 -0.783 -23.529 1.00 97.75 88 ARG A CA 1
ATOM 700 C C . ARG A 1 88 ? 20.567 -0.778 -25.046 1.00 97.75 88 ARG A C 1
ATOM 702 O O . ARG A 1 88 ? 20.293 -1.800 -25.666 1.00 97.75 88 ARG A O 1
ATOM 709 N N . ILE A 1 89 ? 20.878 0.375 -25.617 1.00 98.00 89 ILE A N 1
ATOM 710 C CA . ILE A 1 89 ? 20.868 0.611 -27.058 1.00 98.00 89 ILE A CA 1
ATOM 711 C C . ILE A 1 89 ? 22.286 0.997 -27.451 1.00 98.00 89 ILE A C 1
ATOM 713 O O . ILE A 1 89 ? 22.790 2.024 -26.996 1.00 98.00 89 ILE A O 1
ATOM 717 N N . THR A 1 90 ? 22.937 0.159 -28.250 1.00 98.00 90 THR A N 1
ATOM 718 C CA . THR A 1 90 ? 24.289 0.423 -28.746 1.00 98.00 90 THR A CA 1
ATOM 719 C C . THR A 1 90 ? 24.243 1.177 -30.073 1.00 98.00 90 THR A C 1
ATOM 721 O O . THR A 1 90 ? 23.276 1.089 -30.831 1.00 98.00 90 THR A O 1
ATOM 724 N N . GLY A 1 91 ? 25.286 1.952 -30.346 1.00 97.75 91 GLY A N 1
ATOM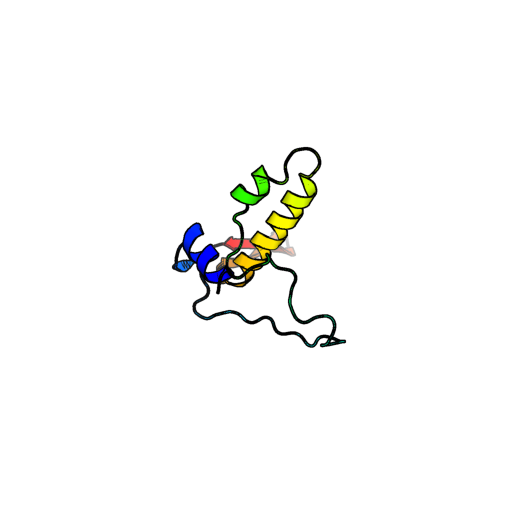 725 C CA . GLY A 1 91 ? 25.456 2.690 -31.592 1.00 97.75 91 GLY A CA 1
ATOM 726 C C . GLY A 1 91 ? 26.908 3.107 -31.790 1.00 97.75 91 GLY A C 1
ATOM 727 O O . GLY A 1 91 ? 27.750 2.876 -30.925 1.00 97.75 91 GLY A O 1
ATOM 728 N N . MET A 1 92 ? 27.199 3.741 -32.924 1.00 97.69 92 MET A N 1
ATOM 729 C CA . MET A 1 92 ? 28.532 4.255 -33.241 1.00 97.69 92 MET A CA 1
ATOM 730 C C . MET A 1 92 ? 28.484 5.769 -33.433 1.00 97.69 92 MET A C 1
ATOM 732 O O . MET A 1 92 ? 27.639 6.279 -34.167 1.00 97.69 92 MET A O 1
ATOM 736 N N . SER A 1 93 ? 29.424 6.476 -32.810 1.00 96.25 93 SER A N 1
ATOM 737 C CA . SER A 1 93 ? 29.728 7.880 -33.091 1.00 96.25 93 SER A CA 1
ATOM 738 C C . SER A 1 93 ? 31.115 7.942 -33.731 1.00 96.25 93 SER A C 1
ATOM 740 O O . SER A 1 93 ? 32.143 7.935 -33.050 1.00 96.25 93 SER A O 1
ATOM 742 N N . GLY A 1 94 ? 31.164 7.876 -35.064 1.00 95.88 94 GLY A N 1
ATOM 743 C CA . GLY A 1 94 ? 32.415 7.650 -35.793 1.00 95.88 94 GLY A CA 1
ATOM 744 C C . GLY A 1 94 ? 33.008 6.273 -35.469 1.00 95.88 94 GLY A C 1
ATOM 745 O O . GLY A 1 94 ? 32.400 5.256 -35.784 1.00 95.88 94 GLY A O 1
ATOM 746 N N . HIS A 1 95 ? 34.181 6.247 -34.825 1.00 95.75 95 HIS A N 1
ATOM 747 C CA . HIS A 1 95 ? 34.881 5.017 -34.416 1.00 95.75 95 HIS A CA 1
ATOM 748 C C . HIS A 1 95 ? 34.628 4.617 -32.952 1.00 95.75 95 HIS A C 1
ATOM 750 O O . HIS A 1 95 ? 35.183 3.624 -32.489 1.00 95.75 95 HIS A O 1
ATOM 756 N N . GLN A 1 96 ? 33.839 5.394 -32.204 1.00 96.94 96 GLN A N 1
ATOM 757 C CA . GLN A 1 96 ? 33.538 5.112 -30.801 1.00 96.94 96 GLN A CA 1
ATOM 758 C C . GLN A 1 96 ? 32.197 4.393 -30.669 1.00 96.94 96 GLN A C 1
ATOM 760 O O . GLN A 1 96 ? 31.179 4.887 -31.159 1.00 96.94 96 GLN A O 1
ATOM 765 N N . GLU A 1 97 ? 32.192 3.267 -29.959 1.00 97.19 97 GLU A N 1
ATOM 766 C CA . GLU A 1 97 ? 30.955 2.631 -29.511 1.00 97.19 97 GLU A CA 1
ATOM 767 C C . GLU A 1 97 ? 30.321 3.480 -28.402 1.00 97.19 97 GLU A C 1
ATOM 769 O O . GLU A 1 97 ? 30.987 3.899 -27.452 1.00 97.19 97 GLU A O 1
ATOM 774 N N . VAL A 1 98 ? 29.023 3.737 -28.522 1.00 98.06 98 VAL A N 1
ATOM 775 C CA . VAL A 1 98 ? 28.224 4.436 -27.515 1.00 98.06 98 VAL A CA 1
ATOM 776 C C . VAL A 1 98 ? 27.076 3.550 -27.058 1.00 98.06 98 VAL A C 1
ATOM 778 O O . VAL A 1 98 ? 26.522 2.772 -27.835 1.00 98.06 98 VAL A O 1
ATOM 781 N N . VAL A 1 99 ? 26.691 3.690 -25.789 1.00 98.00 99 VAL A N 1
ATOM 782 C CA . VAL A 1 99 ? 25.561 2.961 -25.206 1.00 98.00 99 VAL A CA 1
ATOM 783 C C . VAL A 1 99 ? 24.599 3.947 -24.563 1.00 98.00 99 VAL A C 1
ATOM 785 O O . VAL A 1 99 ? 24.941 4.631 -23.601 1.00 98.00 99 VAL A O 1
ATOM 788 N N . PHE A 1 100 ? 23.368 3.972 -25.057 1.00 98.25 100 PHE A N 1
ATOM 789 C CA . PHE A 1 100 ? 22.245 4.642 -24.416 1.00 98.25 100 PHE A CA 1
ATOM 790 C C . PHE A 1 100 ? 21.515 3.660 -23.506 1.00 98.25 100 PHE A C 1
ATOM 792 O O . PHE A 1 100 ? 21.457 2.459 -23.774 1.00 98.25 100 PHE A O 1
ATOM 799 N N . SER A 1 101 ? 20.952 4.166 -22.415 1.00 97.94 101 SER A N 1
ATOM 800 C CA . SER A 1 101 ? 20.135 3.373 -21.498 1.00 97.94 101 SER A CA 1
ATOM 801 C C . SER A 1 101 ? 18.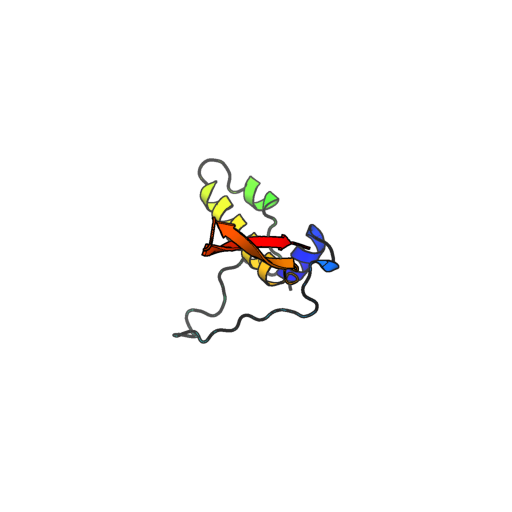781 4.038 -21.302 1.00 97.94 101 SER A C 1
ATOM 803 O O . SER A 1 101 ? 18.708 5.256 -21.156 1.00 97.94 101 SER A O 1
ATOM 805 N N . ALA A 1 102 ? 17.724 3.234 -21.270 1.00 98.12 102 ALA A N 1
ATOM 806 C CA . ALA A 1 102 ? 16.372 3.672 -20.949 1.00 98.12 102 ALA A CA 1
ATOM 807 C C . ALA A 1 102 ? 15.736 2.697 -19.956 1.00 98.12 102 ALA A C 1
ATOM 809 O O . ALA A 1 102 ? 15.948 1.485 -20.042 1.00 98.12 102 ALA A O 1
ATOM 810 N N . THR A 1 103 ? 14.951 3.222 -19.018 1.00 97.75 103 THR A N 1
ATOM 811 C CA . THR A 1 103 ? 14.197 2.424 -18.049 1.00 97.75 103 THR A CA 1
ATOM 812 C C . THR A 1 103 ? 12.735 2.857 -18.034 1.00 97.75 103 THR A C 1
ATOM 814 O O . THR A 1 103 ? 12.414 4.024 -18.252 1.00 97.75 103 THR A O 1
ATOM 817 N N . GLY A 1 104 ? 11.834 1.906 -17.802 1.00 97.62 104 GLY A N 1
ATOM 818 C CA . GLY A 1 104 ? 10.396 2.136 -17.724 1.00 97.62 104 GLY A CA 1
ATOM 819 C C . GLY A 1 104 ? 9.742 1.221 -16.696 1.00 97.62 104 GLY A C 1
ATOM 820 O O . GLY A 1 104 ? 10.308 0.197 -16.311 1.00 97.62 104 GLY A O 1
ATOM 821 N N . ARG A 1 105 ? 8.543 1.586 -16.238 1.00 97.06 105 ARG A N 1
ATOM 822 C CA . ARG A 1 105 ? 7.757 0.766 -15.311 1.00 97.06 105 ARG A CA 1
ATOM 823 C C . ARG A 1 105 ? 6.293 0.741 -15.729 1.00 97.06 105 ARG A C 1
ATOM 825 O O . ARG A 1 105 ? 5.720 1.796 -15.983 1.00 97.06 105 ARG A O 1
ATOM 832 N N . THR A 1 106 ? 5.687 -0.440 -15.739 1.00 96.75 106 THR A N 1
ATOM 833 C CA . THR A 1 106 ? 4.238 -0.624 -15.888 1.00 96.75 106 THR A CA 1
ATOM 834 C C . THR A 1 106 ? 3.633 -1.115 -14.575 1.00 96.75 106 THR A C 1
ATOM 836 O O . THR A 1 106 ? 4.300 -1.784 -13.783 1.00 96.75 106 THR A O 1
ATOM 839 N N . LEU A 1 107 ? 2.369 -0.766 -14.338 1.00 94.31 107 LEU A N 1
ATOM 840 C CA . LEU A 1 107 ? 1.525 -1.314 -13.276 1.00 94.31 107 LEU A CA 1
ATOM 841 C C . LEU A 1 107 ? 0.430 -2.137 -13.970 1.00 94.31 107 LEU A C 1
ATOM 843 O O . LEU A 1 107 ? -0.161 -1.641 -14.927 1.00 94.31 107 LEU A O 1
ATOM 847 N N . THR A 1 108 ? 0.234 -3.392 -13.567 1.00 85.56 108 THR A N 1
ATOM 848 C CA . THR A 1 108 ? -0.620 -4.386 -14.248 1.00 85.56 108 THR A CA 1
ATOM 849 C C . THR A 1 108 ? -1.679 -4.943 -13.313 1.00 85.56 108 THR A C 1
ATOM 851 O O . THR A 1 108 ? -1.369 -5.126 -12.114 1.00 85.56 108 THR A O 1
#

InterPro domains:
  IPR000380 DNA topoisomerase, type IA [PTHR42785] (2-107)
  IPR013497 DNA topoisomerase, type IA, central [PF01131] (3-107)
  IPR013497 DNA topoisomerase, type IA, central [PS52039] (1-108)
  IPR013825 DNA topoisomerase, type IA, central region, subdomain 2 [G3DSA:2.70.20.10] (80-107)
  IPR013826 DNA topoisomerase, type IA, central region, subdomain 3 [G3DSA:1.10.290.10] (2-79)
  IPR023405 DNA topoisomerase, type IA, core domain [SSF56712] (3-107)